Protein AF-A0A4R4ZVC5-F1 (afdb_monomer)

Radius of gyration: 17.32 Å; Cα contacts (8 Å, |Δi|>4): 65; chains: 1; bounding box: 36×33×46 Å

Structure (mmCI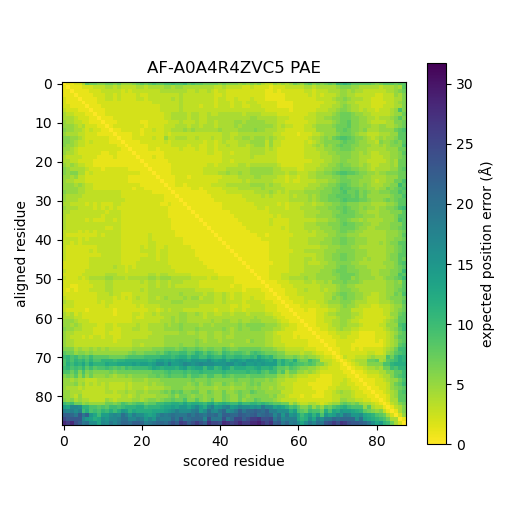F, N/CA/C/O backbone):
data_AF-A0A4R4ZVC5-F1
#
_entry.id   AF-A0A4R4ZVC5-F1
#
loop_
_atom_site.group_PDB
_atom_site.id
_atom_site.type_symbol
_atom_site.label_atom_id
_atom_site.label_alt_id
_atom_site.label_comp_id
_atom_site.label_asym_id
_atom_site.label_entity_id
_atom_site.label_seq_id
_atom_site.pdbx_PDB_ins_code
_atom_site.Cartn_x
_atom_site.Cartn_y
_atom_site.Cartn_z
_atom_site.occupancy
_atom_site.B_iso_or_equiv
_atom_site.auth_seq_id
_atom_site.auth_comp_id
_atom_site.auth_asym_id
_atom_site.auth_atom_id
_atom_site.pdbx_PDB_model_num
ATOM 1 N N . MET A 1 1 ? -10.853 -19.888 1.214 1.00 91.12 1 MET A N 1
ATOM 2 C CA . MET A 1 1 ? -10.269 -19.016 2.263 1.00 91.12 1 MET A CA 1
ATOM 3 C C . MET A 1 1 ? -9.931 -17.674 1.628 1.00 91.12 1 MET A C 1
ATOM 5 O O . MET A 1 1 ? -9.639 -17.679 0.442 1.00 91.12 1 MET A O 1
ATOM 9 N N . LYS A 1 2 ? -10.018 -16.550 2.350 1.00 95.69 2 LYS A N 1
ATOM 10 C CA . LYS A 1 2 ? -9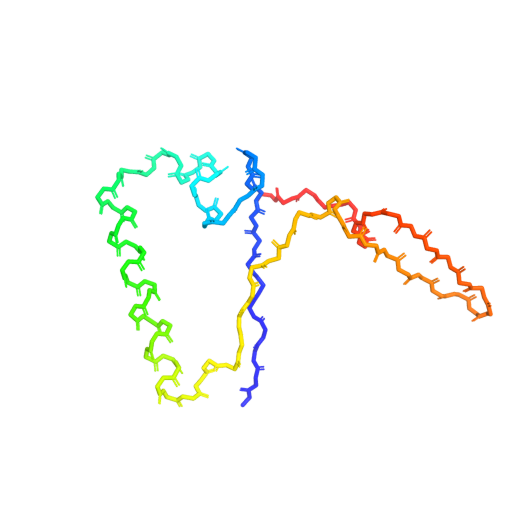.676 -15.213 1.824 1.00 95.69 2 LYS A CA 1
ATOM 11 C C . LYS A 1 2 ? -8.430 -14.680 2.530 1.00 95.69 2 LYS A C 1
ATOM 13 O O . LYS A 1 2 ? -8.257 -14.954 3.715 1.00 95.69 2 LYS A O 1
ATOM 18 N N . TYR A 1 3 ? -7.621 -13.906 1.814 1.00 97.19 3 TYR A N 1
ATOM 19 C CA . TYR A 1 3 ? -6.403 -13.280 2.326 1.00 97.19 3 TYR A CA 1
ATOM 20 C C . TYR A 1 3 ? -6.445 -11.774 2.074 1.00 97.19 3 TYR A C 1
ATOM 22 O O . TYR A 1 3 ? -7.033 -11.326 1.090 1.00 97.19 3 TYR A O 1
ATOM 30 N N . LEU A 1 4 ? -5.820 -11.008 2.966 1.00 96.69 4 LEU A N 1
ATOM 31 C CA . LEU A 1 4 ? -5.576 -9.582 2.782 1.00 96.69 4 LEU A CA 1
ATOM 32 C C . LEU A 1 4 ? -4.071 -9.383 2.615 1.00 96.69 4 LEU A C 1
ATOM 34 O O . LEU A 1 4 ? -3.308 -9.671 3.534 1.00 96.69 4 LEU A O 1
ATOM 38 N N . ILE A 1 5 ? -3.661 -8.909 1.442 1.00 95.25 5 ILE A N 1
ATOM 39 C CA . ILE A 1 5 ? -2.264 -8.592 1.142 1.00 95.25 5 ILE A CA 1
ATOM 40 C C . ILE A 1 5 ? -2.077 -7.094 1.372 1.00 95.25 5 ILE A C 1
ATOM 42 O O . ILE A 1 5 ? -2.715 -6.279 0.708 1.00 95.25 5 ILE A O 1
ATOM 46 N N . LEU A 1 6 ? -1.227 -6.736 2.335 1.00 95.25 6 LEU A N 1
ATOM 47 C CA . LEU A 1 6 ? -0.899 -5.346 2.646 1.00 95.25 6 LEU A CA 1
ATOM 48 C C . LEU A 1 6 ? 0.423 -4.968 1.975 1.00 95.25 6 LEU A C 1
ATOM 50 O O . LEU A 1 6 ? 1.482 -5.468 2.356 1.00 95.25 6 LEU A O 1
ATOM 54 N N . ILE A 1 7 ? 0.350 -4.076 0.990 1.00 92.44 7 ILE A N 1
ATOM 55 C CA . ILE A 1 7 ? 1.523 -3.516 0.314 1.00 92.44 7 ILE A CA 1
ATOM 56 C C . ILE A 1 7 ? 1.984 -2.294 1.110 1.00 92.44 7 ILE A C 1
ATOM 58 O O . ILE A 1 7 ? 1.231 -1.333 1.250 1.00 92.44 7 ILE A O 1
ATOM 62 N N . HIS A 1 8 ? 3.213 -2.339 1.620 1.00 91.75 8 HIS A N 1
ATOM 63 C CA . HIS A 1 8 ? 3.843 -1.228 2.333 1.00 91.75 8 HIS A CA 1
ATOM 64 C C . HIS A 1 8 ? 4.898 -0.589 1.433 1.00 91.75 8 HIS A C 1
ATOM 66 O O . HIS A 1 8 ? 5.676 -1.291 0.784 1.00 91.75 8 HIS A O 1
ATOM 72 N N . SER A 1 9 ? 4.897 0.738 1.357 1.00 90.56 9 SER A N 1
ATOM 73 C CA . SER A 1 9 ? 5.824 1.508 0.535 1.00 90.56 9 SER A CA 1
ATOM 74 C C . SER A 1 9 ? 5.853 2.949 1.032 1.00 90.56 9 SER A C 1
ATOM 76 O O . SER A 1 9 ? 4.803 3.489 1.374 1.00 90.56 9 SER A O 1
ATOM 78 N N . ASN A 1 10 ? 7.029 3.576 0.990 1.00 90.56 10 ASN A N 1
ATOM 79 C CA . ASN A 1 10 ? 7.218 4.983 1.338 1.00 90.56 10 ASN A CA 1
ATOM 80 C C . ASN A 1 10 ? 7.679 5.801 0.111 1.00 90.56 10 ASN A C 1
ATOM 82 O O . ASN A 1 10 ? 8.870 6.096 -0.020 1.00 90.56 10 ASN A O 1
ATOM 86 N N . PRO A 1 11 ? 6.776 6.091 -0.845 1.00 93.44 11 PRO A N 1
ATOM 87 C CA . PRO A 1 11 ? 7.083 6.904 -2.018 1.00 93.44 11 PRO A CA 1
ATOM 88 C C . PRO A 1 11 ? 7.287 8.384 -1.659 1.00 93.44 11 PRO A C 1
ATOM 90 O O . PRO A 1 11 ? 6.471 8.988 -0.961 1.00 93.44 11 PRO A O 1
ATOM 93 N N . GLU A 1 12 ? 8.334 8.995 -2.213 1.00 92.25 12 GLU A N 1
ATOM 94 C CA . GLU A 1 12 ? 8.649 10.415 -2.053 1.00 92.25 12 GLU A CA 1
ATOM 95 C C . GLU A 1 12 ? 8.867 11.095 -3.426 1.00 92.25 12 GLU A C 1
ATOM 97 O O . GLU A 1 12 ? 9.883 10.828 -4.093 1.00 92.25 12 GLU A O 1
ATOM 102 N N . PRO A 1 13 ? 7.949 11.991 -3.865 1.00 93.69 13 PRO A N 1
ATOM 103 C CA . PRO A 1 13 ? 6.636 12.306 -3.266 1.00 93.69 13 PRO A CA 1
ATOM 104 C C . PRO A 1 13 ? 5.639 11.135 -3.357 1.00 93.69 13 PRO A C 1
ATOM 106 O O . PRO A 1 13 ? 5.849 10.208 -4.131 1.00 93.69 13 PRO A O 1
ATOM 109 N N . TRP A 1 14 ? 4.521 11.188 -2.619 1.00 93.75 14 TRP A N 1
ATOM 110 C CA . TRP A 1 14 ? 3.506 10.129 -2.694 1.00 93.75 14 TRP A CA 1
ATOM 111 C C . TRP A 1 14 ? 2.882 10.043 -4.090 1.00 93.75 14 TRP A C 1
ATOM 113 O O . TRP A 1 14 ? 2.374 11.039 -4.609 1.00 93.75 14 TRP A O 1
ATOM 123 N N . GLY A 1 15 ? 2.868 8.848 -4.675 1.00 93.38 15 GLY A N 1
ATOM 124 C CA . GLY A 1 15 ? 2.344 8.616 -6.015 1.00 93.38 15 GLY A CA 1
ATOM 125 C C . GLY A 1 15 ? 2.114 7.136 -6.301 1.00 93.38 15 GLY A C 1
ATOM 126 O O . GLY A 1 15 ? 2.602 6.267 -5.581 1.00 93.38 15 GLY A O 1
ATOM 127 N N . HIS A 1 16 ? 1.338 6.861 -7.348 1.00 91.88 16 HIS A N 1
ATOM 128 C CA . HIS A 1 16 ? 1.095 5.517 -7.862 1.00 91.88 16 HIS A CA 1
ATOM 129 C C . HIS A 1 16 ? 1.432 5.477 -9.363 1.00 91.88 16 HIS A C 1
ATOM 131 O O . HIS A 1 16 ? 0.987 6.383 -10.072 1.00 91.88 16 HIS A O 1
ATOM 137 N N . PRO A 1 17 ? 2.143 4.448 -9.862 1.00 93.12 17 PRO A N 1
ATOM 138 C CA . PRO A 1 17 ? 2.679 3.293 -9.128 1.00 93.12 17 PRO A CA 1
ATOM 139 C C . PRO A 1 17 ? 3.767 3.687 -8.123 1.00 93.12 17 PRO A C 1
ATOM 141 O O . PRO A 1 17 ? 4.627 4.505 -8.432 1.00 93.12 17 PRO A O 1
ATOM 144 N N . THR A 1 18 ? 3.738 3.131 -6.906 1.00 93.88 18 THR A N 1
ATOM 145 C CA . THR A 1 18 ? 4.631 3.586 -5.819 1.00 93.88 18 THR A CA 1
ATOM 146 C C . THR A 1 18 ? 6.107 3.399 -6.156 1.00 93.88 18 THR A C 1
ATOM 148 O O . THR A 1 18 ? 6.932 4.219 -5.757 1.00 93.88 18 THR A O 1
ATOM 151 N N . ILE A 1 19 ? 6.440 2.370 -6.943 1.00 93.38 19 ILE A N 1
ATOM 152 C CA . ILE A 1 19 ? 7.810 2.047 -7.352 1.00 93.38 19 ILE A CA 1
ATOM 153 C C . ILE A 1 19 ? 8.513 3.236 -8.021 1.00 93.38 19 ILE A C 1
ATOM 155 O O . ILE A 1 19 ? 9.666 3.508 -7.693 1.00 93.38 19 ILE A O 1
ATOM 159 N N . ASP A 1 20 ? 7.814 4.029 -8.838 1.00 94.81 20 ASP A N 1
ATOM 160 C CA . ASP A 1 20 ? 8.399 5.186 -9.533 1.00 94.81 20 ASP A CA 1
ATOM 161 C C . ASP A 1 20 ? 8.829 6.320 -8.593 1.00 94.81 20 ASP A C 1
ATOM 163 O O . ASP A 1 20 ? 9.643 7.173 -8.954 1.00 94.81 20 ASP A O 1
ATOM 167 N N . PHE A 1 21 ? 8.326 6.300 -7.362 1.00 95.31 21 PHE A N 1
ATOM 168 C CA . PHE A 1 21 ? 8.562 7.322 -6.354 1.00 95.31 21 PHE A CA 1
ATOM 169 C C . PHE A 1 21 ? 9.434 6.825 -5.191 1.00 95.31 21 PHE A C 1
ATOM 171 O O . PHE A 1 21 ? 9.678 7.570 -4.246 1.00 95.31 21 PHE A O 1
ATOM 178 N N . THR A 1 22 ? 9.955 5.597 -5.255 1.00 94.88 22 THR A N 1
ATOM 179 C CA . THR A 1 22 ? 10.907 5.062 -4.263 1.00 94.88 22 THR A CA 1
ATOM 180 C C . THR A 1 22 ? 12.351 5.183 -4.746 1.00 94.88 22 THR A C 1
ATOM 182 O O . THR A 1 22 ? 12.615 5.226 -5.946 1.00 94.88 22 THR A O 1
ATOM 185 N N . GLU A 1 23 ? 13.320 5.206 -3.826 1.00 94.69 23 GLU A N 1
ATOM 186 C CA . GLU A 1 23 ? 14.746 5.145 -4.187 1.00 94.69 23 GLU A CA 1
ATOM 187 C C . GLU A 1 23 ? 15.075 3.869 -4.975 1.00 94.69 23 GLU A C 1
ATOM 189 O O . GLU A 1 23 ? 15.679 3.944 -6.044 1.00 94.69 23 GLU A O 1
ATOM 194 N N . ILE A 1 24 ? 14.590 2.718 -4.493 1.00 92.44 24 ILE A N 1
ATOM 195 C CA . ILE A 1 24 ? 14.796 1.415 -5.134 1.00 92.44 24 ILE A CA 1
ATOM 196 C C . ILE A 1 24 ? 14.249 1.435 -6.561 1.00 92.44 24 ILE A C 1
ATOM 198 O O . ILE A 1 24 ? 14.979 1.130 -7.497 1.00 92.44 24 ILE A O 1
ATOM 202 N N . GLY A 1 25 ? 12.997 1.848 -6.763 1.00 94.19 25 GLY A N 1
ATOM 203 C CA . GLY A 1 25 ? 12.405 1.846 -8.099 1.00 94.19 25 GLY A CA 1
ATOM 204 C C . GLY A 1 25 ? 12.974 2.903 -9.048 1.00 94.19 25 GLY A C 1
ATOM 205 O O . GLY A 1 25 ? 12.938 2.714 -10.263 1.00 94.19 25 GLY A O 1
ATOM 206 N N . ARG A 1 26 ? 13.571 3.987 -8.537 1.00 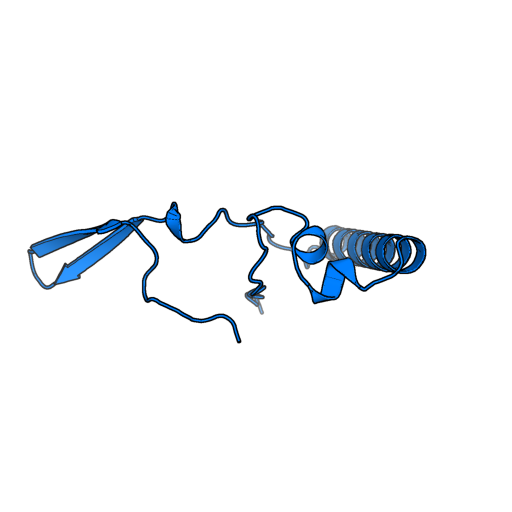95.00 26 ARG A N 1
ATOM 207 C CA . ARG A 1 26 ? 14.347 4.927 -9.366 1.00 95.00 26 ARG A CA 1
ATOM 208 C C . ARG A 1 26 ? 15.681 4.340 -9.836 1.00 95.00 26 ARG A C 1
ATOM 210 O O . ARG A 1 26 ? 16.170 4.755 -10.883 1.00 95.00 26 ARG A O 1
ATOM 217 N N . ALA A 1 27 ? 16.248 3.387 -9.098 1.00 96.81 27 ALA A N 1
ATOM 218 C CA . ALA A 1 27 ? 17.486 2.706 -9.473 1.00 96.81 27 ALA A CA 1
ATOM 219 C C . ALA A 1 27 ? 17.279 1.578 -10.504 1.00 96.81 27 ALA A C 1
ATOM 221 O O . ALA A 1 27 ? 18.244 1.165 -11.146 1.00 96.81 27 ALA A O 1
ATOM 222 N N . ILE A 1 28 ? 16.045 1.090 -10.684 1.00 96.62 28 ILE A N 1
ATOM 223 C CA . ILE A 1 28 ? 15.735 0.025 -11.648 1.00 96.62 28 ILE A CA 1
ATOM 224 C C . ILE A 1 28 ? 15.709 0.601 -13.078 1.00 96.62 28 ILE A C 1
ATOM 226 O O . ILE A 1 28 ? 15.001 1.586 -13.330 1.00 96.62 28 ILE A O 1
ATOM 230 N N . PRO A 1 29 ? 16.428 -0.007 -14.043 1.00 97.62 29 PRO A N 1
ATOM 231 C CA . PRO A 1 29 ? 16.369 0.381 -15.449 1.00 97.62 29 PRO A CA 1
ATOM 232 C C . PRO A 1 29 ? 14.942 0.376 -16.003 1.00 97.62 29 PRO A C 1
ATOM 234 O O . PRO A 1 29 ? 14.147 -0.514 -15.710 1.00 97.62 29 PRO A O 1
ATOM 237 N N . ALA A 1 30 ? 14.625 1.332 -16.879 1.00 95.00 30 ALA A N 1
ATOM 238 C CA . ALA A 1 30 ? 13.274 1.474 -17.430 1.00 95.00 30 ALA A CA 1
ATOM 239 C C . ALA A 1 30 ? 12.757 0.186 -18.096 1.00 95.00 30 ALA A C 1
ATOM 241 O O . ALA A 1 30 ? 11.636 -0.223 -17.834 1.00 95.00 30 ALA A O 1
ATOM 242 N N . ALA A 1 31 ? 13.590 -0.494 -18.891 1.00 96.56 31 ALA A N 1
ATOM 243 C CA . ALA A 1 31 ? 13.201 -1.741 -19.553 1.00 96.56 31 ALA A CA 1
ATOM 244 C C . ALA A 1 31 ? 12.856 -2.869 -18.564 1.00 96.56 31 ALA A C 1
ATOM 246 O O . ALA A 1 31 ? 11.960 -3.665 -18.831 1.00 96.56 31 ALA A O 1
ATOM 247 N N . GLU A 1 32 ? 13.544 -2.926 -17.422 1.00 97.06 32 GLU A N 1
ATOM 248 C CA . GLU A 1 32 ? 13.260 -3.903 -16.370 1.00 97.06 32 GLU A CA 1
ATOM 249 C C . GLU A 1 32 ? 11.959 -3.552 -15.642 1.00 97.06 32 GLU A C 1
ATOM 251 O O . GLU A 1 32 ? 11.121 -4.427 -15.445 1.00 97.06 32 GLU A O 1
ATOM 256 N N . LYS A 1 33 ? 11.718 -2.266 -15.351 1.00 95.00 33 LYS A N 1
ATOM 257 C CA . LYS A 1 33 ? 10.434 -1.817 -14.789 1.00 95.00 33 LYS A CA 1
ATOM 258 C C . LYS A 1 33 ? 9.249 -2.115 -15.700 1.00 95.00 33 LYS A C 1
ATOM 260 O O . LYS A 1 33 ? 8.219 -2.564 -15.211 1.00 95.00 33 LYS A O 1
ATOM 265 N N . GLU A 1 34 ? 9.388 -1.896 -17.005 1.00 95.38 34 GLU A N 1
ATOM 266 C CA . GLU A 1 34 ? 8.333 -2.223 -17.970 1.00 95.38 34 GLU A CA 1
ATOM 267 C C . GLU A 1 34 ? 8.035 -3.726 -18.001 1.00 95.38 34 GLU A C 1
ATOM 269 O O . GLU A 1 34 ? 6.872 -4.124 -18.032 1.00 95.38 34 GLU A O 1
ATOM 274 N N . ALA A 1 35 ? 9.069 -4.572 -17.928 1.00 96.88 35 ALA A N 1
ATOM 275 C CA . ALA A 1 35 ? 8.886 -6.019 -17.831 1.00 96.88 35 ALA A CA 1
ATOM 276 C C . ALA A 1 35 ? 8.167 -6.415 -16.529 1.00 96.88 35 ALA A C 1
ATOM 278 O O . ALA A 1 35 ? 7.181 -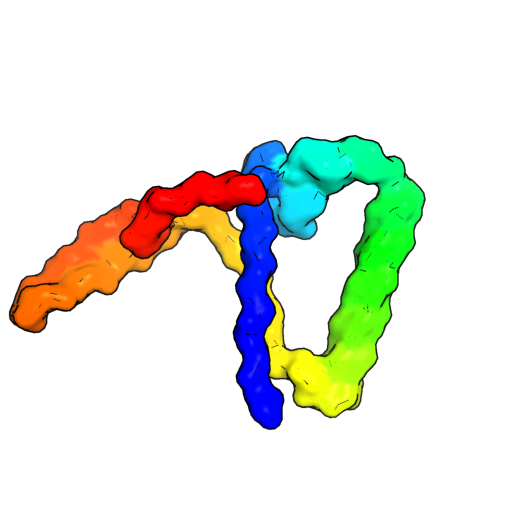7.143 -16.577 1.00 96.88 35 ALA A O 1
ATOM 279 N N . MET A 1 36 ? 8.590 -5.868 -15.384 1.00 95.44 36 MET A N 1
ATOM 280 C CA . MET A 1 36 ? 7.944 -6.116 -14.089 1.00 95.44 36 MET A CA 1
ATOM 281 C C . MET A 1 36 ? 6.477 -5.667 -14.069 1.00 95.44 36 MET A C 1
ATOM 283 O O . MET A 1 36 ? 5.622 -6.383 -13.551 1.00 95.44 36 MET A O 1
ATOM 287 N N . ASN A 1 37 ? 6.175 -4.493 -14.635 1.00 94.88 37 ASN A N 1
ATOM 288 C CA . ASN A 1 37 ? 4.806 -3.991 -14.747 1.00 94.88 37 ASN A CA 1
ATOM 289 C C . ASN A 1 37 ? 3.955 -4.917 -15.616 1.00 94.88 37 ASN A C 1
ATOM 291 O O . ASN A 1 37 ? 2.832 -5.247 -15.244 1.00 94.88 37 ASN A O 1
ATOM 295 N N . LYS A 1 38 ? 4.496 -5.377 -16.748 1.00 97.00 38 LYS A N 1
ATOM 296 C CA . LYS A 1 38 ? 3.807 -6.327 -17.619 1.00 97.00 38 LYS A CA 1
ATOM 297 C C . LYS A 1 38 ? 3.495 -7.639 -16.890 1.00 97.00 38 LYS A C 1
ATOM 299 O O . LYS A 1 38 ? 2.349 -8.077 -16.923 1.00 97.00 38 LYS A O 1
ATOM 304 N N . ASP A 1 39 ? 4.474 -8.224 -16.202 1.00 97.75 39 ASP A N 1
ATOM 305 C CA . ASP A 1 39 ? 4.290 -9.470 -15.445 1.00 97.75 39 ASP A CA 1
ATOM 306 C C . ASP A 1 39 ? 3.232 -9.306 -14.338 1.00 97.75 39 ASP A C 1
ATOM 308 O O . ASP A 1 39 ? 2.421 -10.201 -14.088 1.00 97.75 39 ASP A O 1
ATOM 312 N N . PHE A 1 40 ? 3.206 -8.139 -13.687 1.00 94.81 40 PHE A N 1
ATOM 313 C CA . PHE A 1 40 ? 2.215 -7.814 -12.664 1.00 94.81 40 PHE A CA 1
ATOM 314 C C . PHE A 1 40 ? 0.793 -7.698 -13.234 1.00 94.81 40 PHE A C 1
ATOM 316 O O . PHE A 1 40 ? -0.143 -8.259 -12.661 1.00 94.81 40 PHE A O 1
ATOM 323 N N . GLU A 1 41 ? 0.624 -7.028 -14.375 1.00 95.88 41 GLU A N 1
ATOM 324 C CA . GLU A 1 41 ? -0.669 -6.917 -15.064 1.00 95.88 41 GLU A CA 1
ATOM 325 C C . GLU A 1 41 ? -1.179 -8.280 -15.557 1.00 95.88 41 GLU A C 1
ATOM 327 O O . GLU A 1 41 ? -2.367 -8.594 -15.421 1.00 95.88 41 GLU A O 1
ATOM 332 N N . GLU A 1 42 ? -0.290 -9.131 -16.078 1.00 98.19 42 GLU A N 1
ATOM 333 C CA . GLU A 1 42 ? -0.631 -10.500 -16.480 1.00 98.19 42 GLU A CA 1
ATOM 334 C C . GLU A 1 42 ? -1.101 -11.336 -15.278 1.00 98.19 42 GLU A C 1
ATOM 336 O O . GLU A 1 42 ? -2.144 -11.994 -15.355 1.00 98.19 42 GLU A O 1
ATOM 341 N N . LEU A 1 43 ? -0.400 -11.249 -14.141 1.00 96.88 43 LEU A N 1
ATOM 342 C CA . LEU A 1 43 ? -0.794 -11.913 -12.896 1.00 96.88 43 LEU A CA 1
ATOM 343 C C . LEU A 1 43 ? -2.170 -11.441 -12.404 1.00 96.88 43 LEU A C 1
ATOM 345 O O . LEU A 1 43 ? -3.025 -12.267 -12.079 1.00 96.88 43 LEU A O 1
ATOM 349 N N . LEU A 1 44 ? -2.409 -10.128 -12.338 1.00 96.12 44 LEU A N 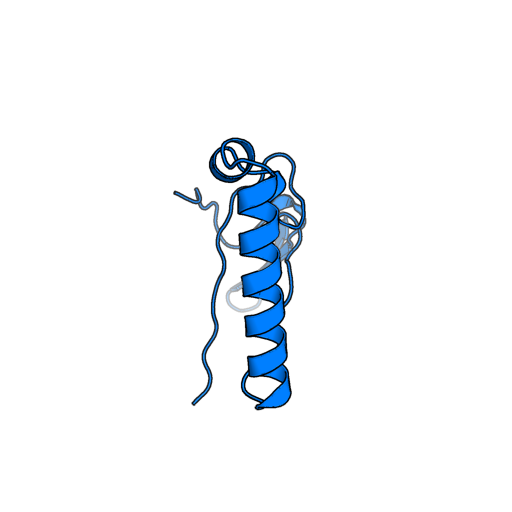1
ATOM 350 C CA . LEU A 1 44 ? -3.696 -9.590 -11.885 1.00 96.12 44 LEU A CA 1
ATOM 351 C C . LEU A 1 44 ? -4.843 -9.984 -12.820 1.00 96.12 44 LEU A C 1
ATOM 353 O O . LEU A 1 44 ? -5.939 -10.300 -12.348 1.00 96.12 44 LEU A O 1
ATOM 357 N N . THR A 1 45 ? -4.588 -10.005 -14.129 1.00 97.44 45 THR A N 1
ATOM 358 C CA . THR A 1 45 ? -5.561 -10.441 -15.136 1.00 97.44 45 THR A CA 1
ATOM 359 C C . THR A 1 45 ? -5.946 -11.905 -14.934 1.00 97.44 45 THR A C 1
ATOM 361 O O . THR A 1 45 ? -7.134 -12.228 -14.913 1.00 97.44 45 THR A O 1
ATOM 364 N N . ASP A 1 46 ? -4.967 -12.788 -14.729 1.00 98.31 46 ASP A N 1
ATOM 365 C CA . ASP A 1 46 ? -5.202 -14.214 -14.485 1.00 98.31 46 ASP A CA 1
ATOM 366 C C . ASP A 1 46 ? -5.964 -14.460 -13.170 1.00 98.31 46 ASP A C 1
ATOM 368 O O . ASP A 1 46 ? -6.972 -15.174 -13.155 1.00 98.31 46 ASP A O 1
ATOM 372 N N . LEU A 1 47 ? -5.560 -13.799 -12.078 1.00 97.75 47 LEU A N 1
ATOM 373 C CA . LEU A 1 47 ? -6.261 -13.880 -10.790 1.00 97.75 47 LEU A CA 1
ATOM 374 C C . LEU A 1 47 ? -7.7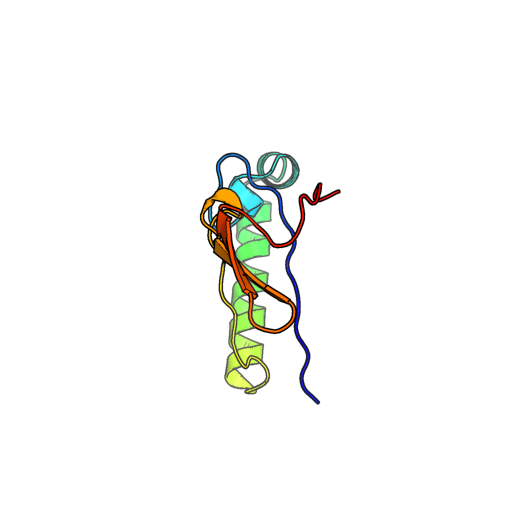10 -13.386 -10.892 1.00 97.75 47 LEU A C 1
ATOM 376 O O . LEU A 1 47 ? -8.610 -13.967 -10.283 1.00 97.75 47 LEU A O 1
ATOM 380 N N . SER A 1 48 ? -7.950 -12.324 -11.664 1.00 96.94 48 SER A N 1
ATOM 381 C CA . SER A 1 48 ? -9.294 -11.810 -11.938 1.00 96.94 48 SER A CA 1
ATOM 382 C C . SER A 1 48 ? -10.128 -12.815 -12.737 1.00 96.94 48 SER A C 1
ATOM 384 O O . SER A 1 48 ? -11.241 -13.153 -12.331 1.00 96.94 48 SER A O 1
ATOM 386 N N . ALA A 1 49 ? -9.574 -13.375 -13.818 1.00 98.06 49 ALA A N 1
ATOM 387 C CA . ALA A 1 49 ? -10.252 -14.361 -14.660 1.00 98.06 49 ALA A CA 1
ATOM 388 C C . ALA A 1 49 ? -10.642 -15.638 -13.892 1.00 98.06 49 ALA A C 1
ATOM 390 O O . ALA A 1 49 ? -11.685 -16.234 -14.163 1.00 98.06 49 ALA A O 1
ATOM 391 N N . LYS A 1 50 ? -9.834 -16.035 -12.903 1.00 98.00 50 LYS A N 1
ATOM 392 C CA . LYS A 1 50 ? -10.104 -17.176 -12.014 1.00 98.00 50 LYS A CA 1
ATOM 393 C C . LYS A 1 50 ? -11.051 -16.849 -10.853 1.00 98.00 50 LYS A C 1
ATOM 395 O O . LYS A 1 50 ? -11.454 -17.753 -10.124 1.00 98.00 50 LYS A O 1
ATOM 400 N N . GLY A 1 51 ? -11.417 -15.579 -10.665 1.00 96.88 51 GLY A N 1
ATOM 401 C CA . GLY A 1 51 ? -12.216 -15.123 -9.524 1.00 96.88 51 GLY A CA 1
ATOM 402 C C . GLY A 1 51 ? -11.466 -15.166 -8.187 1.00 96.88 51 GLY A C 1
ATOM 403 O O . GLY A 1 51 ? -12.092 -15.169 -7.126 1.00 96.88 51 GLY A O 1
ATOM 404 N N . GLU A 1 52 ? -10.133 -15.220 -8.226 1.00 97.25 52 GLU A N 1
ATOM 405 C CA . GLU A 1 52 ? -9.260 -15.230 -7.049 1.00 97.25 52 GLU A CA 1
ATOM 406 C C . GLU A 1 52 ? -8.971 -13.808 -6.547 1.00 97.25 52 GLU A C 1
ATOM 408 O O . GLU A 1 52 ? -8.855 -13.583 -5.337 1.00 97.25 52 GLU A O 1
ATOM 413 N N . LEU A 1 53 ? -8.921 -12.825 -7.456 1.00 96.75 53 LEU A N 1
ATOM 414 C CA . LEU A 1 53 ? -8.827 -11.413 -7.097 1.00 96.75 53 LEU A CA 1
ATOM 415 C C . LEU A 1 53 ? -10.198 -10.882 -6.661 1.00 96.75 53 LEU A C 1
ATOM 417 O O . LEU A 1 53 ? -11.087 -10.654 -7.476 1.00 96.75 53 LEU A O 1
ATOM 421 N N . VAL A 1 54 ? -10.353 -10.643 -5.357 1.00 96.31 54 VAL A N 1
ATOM 422 C CA . VAL A 1 54 ? -11.580 -10.046 -4.802 1.00 96.31 54 VAL A CA 1
ATOM 423 C C . VAL A 1 54 ? -11.591 -8.524 -4.979 1.00 96.31 54 VAL A C 1
ATOM 425 O O . VAL A 1 54 ? -12.595 -7.960 -5.402 1.00 96.31 54 VAL A O 1
ATOM 428 N N . SER A 1 55 ? -10.494 -7.851 -4.618 1.00 95.00 55 SER A N 1
ATOM 429 C CA . SER A 1 55 ? -10.333 -6.394 -4.725 1.00 95.00 55 SER A CA 1
ATOM 430 C C . SER A 1 55 ? -8.881 -5.982 -4.475 1.00 95.00 55 SER A C 1
ATOM 432 O O . SER A 1 55 ? -8.204 -6.621 -3.670 1.00 95.00 55 SER A O 1
ATOM 434 N N . GLY A 1 56 ? -8.453 -4.860 -5.054 1.00 93.81 56 GLY A N 1
ATOM 435 C CA . GLY A 1 56 ? -7.193 -4.184 -4.737 1.00 93.81 56 GLY A CA 1
ATOM 436 C C . GLY A 1 56 ? -7.337 -2.676 -4.941 1.00 93.81 56 GLY A C 1
ATOM 437 O O . GLY A 1 56 ? -8.053 -2.250 -5.843 1.00 93.81 56 GLY A O 1
ATOM 438 N N . GLN A 1 57 ? -6.708 -1.869 -4.085 1.00 94.06 57 GLN A N 1
ATOM 439 C CA . GLN A 1 57 ? -6.803 -0.411 -4.153 1.00 94.06 57 GLN A CA 1
ATOM 440 C C . GLN A 1 57 ? -5.504 0.228 -3.667 1.00 94.06 57 GLN A C 1
ATOM 442 O O . GLN A 1 57 ? -5.043 -0.053 -2.561 1.00 94.06 57 GLN A O 1
ATOM 447 N N . ALA A 1 58 ? -4.955 1.137 -4.470 1.00 93.69 58 ALA A N 1
ATOM 448 C CA . ALA A 1 58 ? -3.898 2.033 -4.025 1.00 93.69 58 ALA A CA 1
ATOM 449 C C . ALA A 1 58 ? -4.482 3.076 -3.062 1.00 93.69 58 ALA A C 1
ATOM 451 O O . ALA A 1 58 ? -5.469 3.745 -3.390 1.00 93.69 58 ALA A O 1
ATOM 452 N N . LEU A 1 59 ? -3.885 3.197 -1.876 1.00 93.81 59 LEU A N 1
ATOM 453 C CA . LEU A 1 59 ? -4.280 4.182 -0.873 1.00 93.81 59 LEU A CA 1
ATOM 454 C C . LEU A 1 59 ? -3.557 5.518 -1.092 1.00 93.81 59 LEU A C 1
ATOM 456 O O . LEU A 1 59 ? -2.440 5.579 -1.611 1.00 93.81 59 LEU A O 1
ATOM 460 N N . GLY A 1 60 ? -4.215 6.602 -0.678 1.00 93.12 60 GLY A N 1
ATOM 461 C CA . GLY A 1 60 ? -3.603 7.928 -0.612 1.00 93.12 60 GLY A CA 1
ATOM 462 C C . GLY A 1 60 ? -2.559 8.041 0.511 1.00 93.12 60 GLY A C 1
ATOM 463 O O . GLY A 1 60 ? -2.413 7.113 1.310 1.00 93.12 60 GLY A O 1
ATOM 464 N N . PRO A 1 61 ? -1.853 9.181 0.600 1.00 92.75 61 PRO A N 1
ATOM 465 C CA . PRO A 1 61 ? -0.833 9.396 1.622 1.00 92.75 61 PRO A CA 1
ATOM 466 C C . PRO A 1 61 ? -1.430 9.324 3.030 1.00 92.75 61 PRO A C 1
ATOM 468 O O . PRO A 1 61 ? -2.515 9.857 3.280 1.00 92.75 61 PRO A O 1
ATOM 471 N N . ALA A 1 62 ? -0.683 8.747 3.975 1.00 90.62 62 ALA A N 1
ATOM 472 C CA . ALA A 1 62 ? -1.103 8.626 5.376 1.00 90.62 62 ALA A CA 1
ATOM 473 C C . ALA A 1 62 ? -1.436 9.984 6.026 1.00 90.62 62 ALA A C 1
ATOM 475 O O . ALA A 1 62 ? -2.332 10.065 6.865 1.00 90.62 62 ALA A O 1
ATOM 476 N N . ALA A 1 63 ? -0.783 11.065 5.586 1.00 89.88 63 ALA A N 1
ATOM 477 C CA . ALA A 1 63 ? -1.055 12.430 6.040 1.00 89.88 63 ALA A CA 1
ATOM 478 C C . ALA A 1 63 ? -2.489 12.916 5.736 1.00 89.88 63 ALA A C 1
ATOM 480 O O . ALA A 1 63 ? -2.983 13.817 6.406 1.00 89.88 63 ALA A O 1
ATOM 481 N N . GLY A 1 64 ? -3.172 12.327 4.746 1.00 91.94 64 GLY A N 1
ATOM 482 C CA . GLY A 1 64 ? -4.573 12.627 4.432 1.00 91.94 64 GLY A CA 1
ATOM 483 C C . GLY A 1 64 ? -5.589 11.818 5.247 1.00 91.94 64 GLY A C 1
ATOM 484 O O . GLY A 1 64 ? -6.794 12.022 5.091 1.00 91.94 64 GLY A O 1
ATOM 485 N N . ALA A 1 65 ? -5.137 10.880 6.085 1.00 94.50 65 ALA A N 1
ATOM 486 C CA . ALA A 1 65 ? -6.018 10.030 6.873 1.00 94.50 65 ALA A CA 1
ATOM 487 C C . ALA A 1 65 ? -6.666 10.791 8.044 1.00 94.50 65 ALA A C 1
ATOM 489 O O . ALA A 1 65 ? -6.158 11.805 8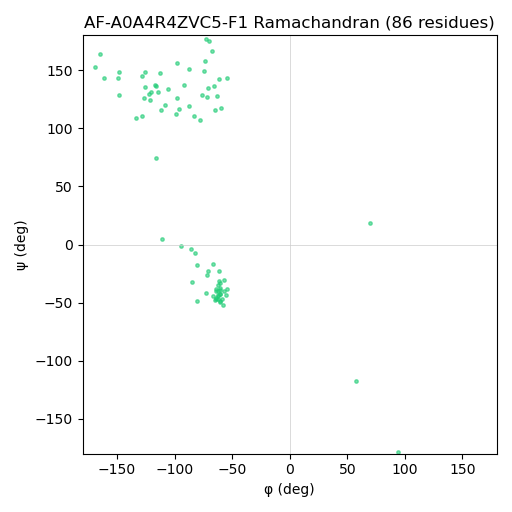.525 1.00 94.50 65 ALA A O 1
ATOM 490 N N . LYS A 1 66 ? -7.800 10.268 8.521 1.00 95.31 66 LYS A N 1
ATOM 491 C CA . LYS A 1 66 ? -8.450 10.696 9.765 1.00 95.31 66 LYS A CA 1
ATOM 492 C C . LYS A 1 66 ? -8.688 9.487 10.651 1.00 95.31 66 LYS A C 1
ATOM 494 O O . LYS A 1 66 ? -9.337 8.527 10.234 1.00 95.31 66 LYS A O 1
ATOM 499 N N . LEU A 1 67 ? -8.209 9.555 11.885 1.00 95.06 67 LEU A N 1
ATOM 500 C CA . LEU A 1 67 ? -8.402 8.528 12.894 1.00 95.06 67 LEU A CA 1
ATOM 501 C C . LEU A 1 67 ? -9.557 8.912 13.819 1.00 95.06 67 LEU A C 1
ATOM 503 O O . LEU A 1 67 ? -9.556 9.973 14.440 1.00 95.06 67 LEU A O 1
ATOM 507 N N . TYR A 1 68 ? -10.524 8.011 13.961 1.00 94.31 68 TYR A N 1
ATOM 508 C CA . TYR A 1 68 ? -11.598 8.123 14.943 1.00 94.31 68 TYR A CA 1
ATOM 509 C C . TYR A 1 68 ? -11.371 7.090 16.045 1.00 94.31 68 TYR A C 1
ATOM 511 O O . TYR A 1 68 ? -11.361 5.891 15.772 1.00 94.31 68 TYR A O 1
ATOM 519 N N . ARG A 1 69 ? -11.217 7.541 17.293 1.00 93.69 69 ARG A N 1
ATOM 520 C CA . ARG A 1 69 ? -11.056 6.676 18.469 1.00 93.69 69 ARG A CA 1
ATOM 521 C C . ARG A 1 69 ? -12.218 6.875 19.431 1.00 93.69 69 ARG A C 1
ATOM 523 O O . ARG A 1 69 ? -12.632 8.006 19.692 1.00 93.69 69 ARG A O 1
ATOM 530 N N . THR A 1 70 ? -12.726 5.774 19.971 1.00 94.38 70 THR A N 1
ATOM 531 C CA . THR A 1 70 ? -13.794 5.782 20.972 1.00 94.38 70 THR A CA 1
ATOM 532 C C . THR A 1 70 ? -13.310 5.107 22.242 1.00 94.38 70 THR A C 1
ATOM 534 O O . THR A 1 70 ? -12.760 4.011 22.191 1.00 94.38 70 THR A O 1
ATOM 537 N N . GLU A 1 71 ? -13.538 5.765 23.372 1.00 92.06 71 GLU A N 1
ATOM 538 C CA . GLU A 1 71 ? -13.261 5.243 24.706 1.00 92.06 71 GLU A CA 1
ATOM 539 C C . GLU A 1 71 ? -14.482 5.521 25.593 1.00 92.06 71 GLU A C 1
ATOM 541 O O . GLU A 1 71 ? -14.835 6.667 25.882 1.00 92.06 71 GLU A O 1
ATOM 546 N N . GLY A 1 72 ? -15.219 4.463 25.943 1.00 90.88 72 GLY A N 1
ATOM 547 C CA . GLY A 1 72 ? -16.522 4.590 26.596 1.00 90.88 72 GLY A CA 1
ATOM 548 C C . GLY A 1 72 ? -17.512 5.414 25.760 1.00 90.88 72 GLY A C 1
ATOM 549 O O . GLY A 1 72 ? -17.872 5.026 24.651 1.00 90.88 72 GLY A O 1
ATOM 550 N N . ARG A 1 73 ? -17.969 6.554 26.302 1.00 91.19 73 ARG A N 1
ATOM 551 C CA . ARG A 1 73 ? -18.871 7.505 25.613 1.00 91.19 73 ARG A CA 1
ATOM 552 C C . ARG A 1 73 ? -18.137 8.651 24.910 1.00 91.19 73 ARG A C 1
ATOM 554 O O . ARG A 1 73 ? -18.789 9.505 24.314 1.00 91.19 73 ARG A O 1
ATOM 561 N N . GLN A 1 74 ? -16.810 8.707 24.99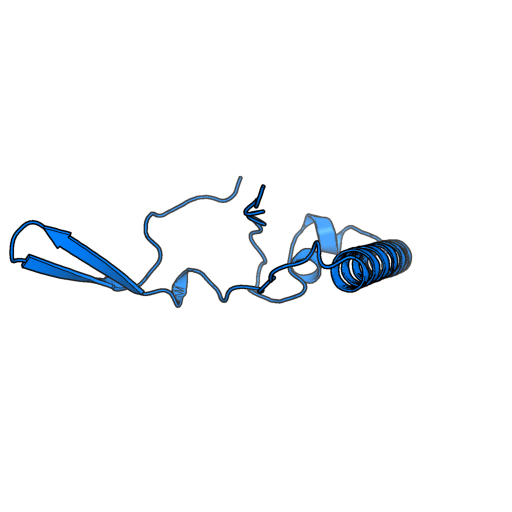6 1.00 89.69 74 GLN A N 1
ATOM 562 C CA . GLN A 1 74 ? -16.022 9.766 24.374 1.00 89.69 74 GLN A CA 1
ATOM 563 C C . GLN A 1 74 ? -15.587 9.350 22.971 1.00 89.69 74 GLN A C 1
ATOM 565 O O . GLN A 1 74 ? -15.154 8.219 22.750 1.00 89.69 74 GLN A O 1
ATOM 570 N N . ARG A 1 75 ? -15.687 10.280 22.018 1.00 93.38 75 ARG A N 1
ATOM 571 C CA . ARG A 1 75 ? -15.183 10.124 20.651 1.00 93.38 75 ARG A CA 1
ATOM 572 C C . ARG A 1 75 ? -14.177 11.230 20.372 1.00 93.38 75 ARG A C 1
ATOM 574 O O . ARG A 1 75 ? -14.511 12.405 20.479 1.00 93.38 75 ARG A O 1
ATOM 581 N N . VAL A 1 76 ? -12.973 10.839 19.981 1.00 94.69 76 VAL A N 1
ATOM 582 C CA . VAL A 1 76 ? -11.884 11.743 19.606 1.00 94.69 76 VAL A CA 1
ATOM 583 C C . VAL A 1 76 ? -11.563 11.518 18.134 1.00 94.69 76 VAL A C 1
ATOM 585 O O . VAL A 1 76 ? -11.518 10.376 17.674 1.00 94.69 76 VAL A O 1
ATOM 588 N N . THR A 1 77 ? -11.373 12.607 17.393 1.00 95.31 77 THR A N 1
ATOM 589 C CA . THR A 1 77 ? -10.914 12.574 15.998 1.00 95.31 77 THR A CA 1
ATOM 590 C C . THR A 1 77 ? -9.539 13.220 15.932 1.00 95.31 77 THR A C 1
ATOM 592 O O . THR A 1 77 ? -9.366 14.307 16.478 1.00 95.31 77 THR A O 1
ATOM 595 N N . THR A 1 78 ? -8.584 12.569 15.276 1.00 94.12 78 THR A N 1
ATOM 596 C CA . THR A 1 78 ? -7.245 13.112 15.019 1.00 94.12 78 THR A CA 1
ATOM 597 C C . THR A 1 78 ? -6.914 13.002 13.536 1.00 94.12 78 THR A C 1
ATOM 599 O O . THR A 1 78 ? -7.321 12.044 12.880 1.00 94.12 78 THR A O 1
ATOM 602 N N . ASP A 1 79 ? -6.194 13.986 13.005 1.00 95.31 79 ASP A N 1
ATOM 603 C CA . ASP A 1 79 ? -5.627 13.900 11.658 1.00 95.31 79 ASP A CA 1
ATOM 604 C C . ASP A 1 79 ? -4.413 12.961 11.659 1.00 95.31 79 ASP A C 1
ATOM 606 O O . ASP A 1 79 ? -3.720 12.839 12.672 1.00 95.31 79 ASP A O 1
ATOM 610 N N . GLY A 1 80 ? -4.175 12.294 10.531 1.00 91.00 80 GLY A N 1
ATOM 611 C CA . GLY A 1 80 ? -3.097 11.324 10.369 1.00 91.00 80 GLY A CA 1
ATOM 612 C C . GLY A 1 80 ? -3.508 9.865 10.628 1.00 91.00 80 GLY A C 1
ATOM 613 O O . GLY A 1 80 ? -4.687 9.559 10.859 1.00 91.00 80 GLY A O 1
ATOM 614 N N . PRO A 1 81 ? -2.545 8.933 10.519 1.00 92.12 81 PRO A N 1
ATOM 615 C CA . PRO A 1 81 ? -2.783 7.497 10.629 1.00 92.12 81 PRO A CA 1
ATOM 616 C C . PRO A 1 81 ? -3.085 7.044 12.069 1.00 92.12 81 PRO A C 1
ATOM 618 O O . PRO A 1 81 ? -3.036 7.813 13.026 1.00 92.12 81 PRO A O 1
ATOM 621 N N . TYR A 1 82 ? -3.386 5.750 12.230 1.00 89.50 82 TYR A N 1
ATOM 622 C CA . TYR A 1 82 ? -3.587 5.116 13.543 1.00 89.50 82 TYR A CA 1
ATOM 623 C C . TYR A 1 82 ? -2.370 5.258 14.475 1.00 89.50 82 TYR A C 1
ATOM 625 O O . TYR A 1 82 ? -2.535 5.484 15.675 1.00 89.50 82 TYR A O 1
ATOM 633 N N . ALA A 1 83 ? -1.168 5.117 13.922 1.00 85.31 83 ALA A N 1
ATOM 634 C CA . ALA A 1 83 ? 0.100 5.271 14.614 1.00 85.31 83 ALA A CA 1
ATOM 635 C C . ALA A 1 83 ? 1.141 5.812 13.630 1.00 85.31 83 ALA A C 1
ATOM 637 O O . ALA A 1 83 ? 1.092 5.486 12.442 1.00 85.31 83 ALA A O 1
ATOM 638 N N . GLU A 1 84 ? 2.090 6.594 14.139 1.00 77.88 84 GLU A N 1
ATOM 639 C CA . GLU A 1 84 ? 3.310 6.919 13.404 1.00 77.88 84 GLU A CA 1
ATOM 640 C C . GLU A 1 84 ? 4.113 5.629 13.214 1.00 77.88 84 GLU A C 1
ATOM 642 O O . GLU A 1 84 ? 4.551 4.999 14.181 1.00 77.88 84 GLU A O 1
ATOM 647 N N . ALA A 1 85 ? 4.278 5.218 11.96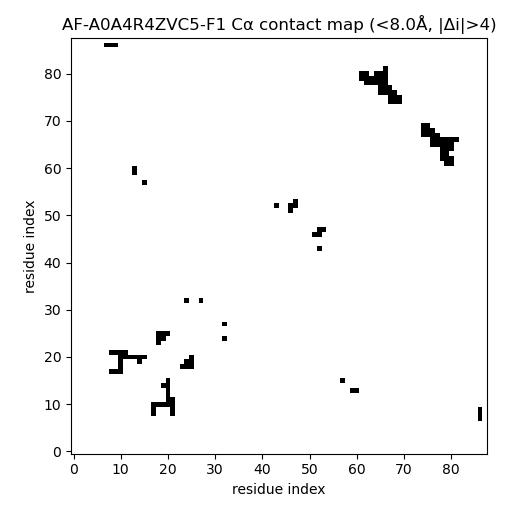3 1.00 69.25 85 ALA A N 1
ATOM 648 C CA . ALA A 1 85 ? 5.069 4.062 11.588 1.00 69.25 85 ALA A CA 1
ATOM 649 C C . ALA A 1 85 ? 6.154 4.528 10.625 1.00 69.25 85 ALA A C 1
ATOM 651 O O . ALA A 1 85 ? 5.877 5.210 9.642 1.00 69.25 85 ALA A O 1
ATOM 652 N N . LYS A 1 86 ? 7.402 4.153 10.909 1.00 62.06 86 LYS A N 1
ATOM 653 C CA . LYS A 1 86 ? 8.450 4.216 9.899 1.00 62.06 86 LYS A CA 1
ATOM 654 C C . LYS A 1 86 ? 8.332 2.938 9.082 1.00 62.06 86 LYS A C 1
ATOM 656 O O . LYS A 1 86 ? 8.607 1.863 9.620 1.00 62.06 86 LYS A O 1
ATOM 661 N N . ASP A 1 87 ? 7.916 3.053 7.827 1.00 61.44 87 ASP A N 1
ATOM 662 C CA . ASP A 1 87 ? 8.091 1.961 6.874 1.00 61.44 87 ASP A CA 1
ATOM 663 C C . ASP A 1 87 ? 9.605 1.698 6.792 1.00 61.44 87 ASP A C 1
ATOM 665 O O . ASP A 1 87 ? 10.389 2.618 6.543 1.00 61.44 87 ASP A O 1
ATOM 669 N N . ARG A 1 88 ? 10.028 0.492 7.189 1.00 48.16 88 ARG A N 1
ATOM 670 C CA . ARG A 1 88 ? 11.444 0.097 7.205 1.00 48.16 88 ARG A CA 1
ATOM 671 C C . ARG A 1 88 ? 11.968 -0.139 5.802 1.00 48.16 88 ARG A C 1
ATOM 673 O O . ARG A 1 88 ? 11.214 -0.734 5.004 1.00 48.16 88 ARG A O 1
#

Sequence (88 aa):
MKYLILIHSNPEPWGHPTIDFTEIGRAIPAAEKEAMNKDFEELLTDLSAKGELVSGQALGPAAGAKLYRTEGRQRVTTDGPYAEAKDR

Organism: NCBI:txid190195

InterPro domains:
  IPR011008 Dimeric alpha-beta barrel [SSF54909] (25-87)

Mean predicted aligned error: 4.47 Å

pLDDT: mean 92.65, std 7.83, range [48.16, 98.31]

Foldseek 3Di:
DADDDDDDADFVVDDPVSLVRDPNSVPDDPVVVVVVVVVVVVVVVVCVVVVNDPDDDDDGDQQQDKDWDDDPPDIDIDGGDPDDDDPD

Solvent-accessible surface area (backbone atoms only — not comparable to full-atom values): 5806 Å² total; per-residue (Å²): 140,87,86,86,85,84,87,84,81,80,32,66,67,77,55,83,68,42,50,74,25,24,75,70,43,61,70,49,55,67,73,57,52,52,49,53,51,50,54,50,52,53,50,53,50,52,32,43,75,71,64,68,54,85,81,86,79,90,78,76,61,56,78,77,34,72,30,78,48,76,59,93,93,46,76,48,77,44,82,21,56,94,62,96,71,81,84,126

Secondary structure (DSSP, 8-state):
-----------SS--SSGGGGSHHHHHS-HHHHHHHHHHHHHHHHHHHHTT----------GGG-EEEEEETTEEEEEES-SS-----

Nearest PDB structures (foldseek):
  1s7i-assembly1_A-2  TM=7.207E-01  e=7.503E-03  Pseudomonas aeruginosa
  1b35-assembly1_B  TM=5.559E-01  e=4.190E+00  Cricket paralysis virus